Protein AF-A0A6L6Q108-F1 (afdb_monomer_lite)

pLDDT: mean 94.93, std 4.79, range [71.88, 98.5]

Organism: NCBI:txid1462440

Foldseek 3Di:
DDKDKAQFVVQKKKKFALPDPPADDFDDDPLFQWDDDQGMIMGGAAHSVVHIAMEEEEADDDDDPQWDWRDKDKHFHQPQKIFIAGPVRHTDDMDGHDGTIKIWIWIFNDRHHGSYIYIHIDDD

Sequence (124 aa):
MLQATISPPNAILFVFDPANKNVIIPAYVDGELTAANDTCVSVGTQADVDGETDVSLGFFDEAPVGLQQVFLGTIHIPSGRVGIVTSQFQRVLELEVPIGPLAVMIWADDLRMPARIAVQVKPE

Structure (mmCIF, N/CA/C/O backbone):
data_AF-A0A6L6Q108-F1
#
_entry.id   AF-A0A6L6Q108-F1
#
loop_
_atom_site.group_PDB
_atom_site.id
_atom_site.type_symbol
_atom_site.label_atom_id
_atom_site.label_alt_id
_atom_site.label_comp_id
_atom_site.label_asym_id
_atom_site.label_entity_id
_atom_site.label_seq_id
_atom_site.pdbx_PDB_ins_code
_atom_site.Cartn_x
_atom_site.Cartn_y
_atom_site.Cartn_z
_atom_site.occupancy
_atom_site.B_iso_or_equiv
_atom_site.auth_seq_id
_atom_site.auth_comp_id
_atom_site.auth_asym_id
_atom_site.auth_atom_id
_atom_site.pdbx_PDB_model_num
ATOM 1 N N . MET A 1 1 ? -14.202 -1.275 -4.093 1.00 84.38 1 MET A N 1
ATOM 2 C CA . MET A 1 1 ? -12.765 -1.408 -4.405 1.00 84.38 1 MET A CA 1
ATOM 3 C C . MET A 1 1 ? -12.360 -0.212 -5.252 1.00 84.38 1 MET A C 1
ATOM 5 O O . MET A 1 1 ? -13.103 0.130 -6.163 1.00 84.38 1 MET A O 1
ATOM 9 N N . LEU A 1 2 ? -11.264 0.455 -4.902 1.00 96.06 2 LEU A N 1
ATOM 10 C CA . LEU A 1 2 ? -10.680 1.589 -5.623 1.00 96.06 2 LEU A CA 1
ATOM 11 C C . LEU A 1 2 ? -9.504 1.097 -6.469 1.00 96.06 2 LEU A C 1
ATOM 13 O O . LEU A 1 2 ? -8.866 0.116 -6.087 1.00 96.06 2 LEU A O 1
ATOM 17 N N . GLN A 1 3 ? -9.225 1.756 -7.593 1.00 97.19 3 GLN A N 1
ATOM 18 C CA . GLN A 1 3 ? -8.178 1.353 -8.536 1.00 97.19 3 GLN A CA 1
ATOM 19 C C . GLN A 1 3 ? -7.478 2.574 -9.135 1.00 97.19 3 GLN A C 1
ATOM 21 O O . GLN A 1 3 ? -8.107 3.617 -9.316 1.00 97.19 3 GLN A O 1
ATOM 26 N N . ALA A 1 4 ? -6.191 2.430 -9.440 1.00 97.44 4 ALA A N 1
ATOM 27 C CA . ALA A 1 4 ? -5.391 3.406 -10.167 1.00 97.44 4 ALA A CA 1
ATOM 28 C C . ALA A 1 4 ? -4.269 2.698 -10.935 1.00 97.44 4 ALA A C 1
ATOM 30 O O . ALA A 1 4 ? -3.824 1.628 -10.529 1.00 97.44 4 ALA A O 1
ATOM 31 N N . THR A 1 5 ? -3.781 3.334 -11.993 1.00 96.88 5 THR A N 1
ATOM 32 C CA . THR A 1 5 ? -2.609 2.894 -12.758 1.00 96.88 5 THR A CA 1
ATOM 33 C C . THR A 1 5 ? -1.561 3.996 -12.658 1.00 96.88 5 THR A C 1
ATOM 35 O O . THR A 1 5 ? -1.876 5.166 -12.890 1.00 96.88 5 THR A O 1
ATOM 38 N N . ILE A 1 6 ? -0.350 3.657 -12.213 1.00 95.00 6 ILE A N 1
ATOM 39 C CA . ILE A 1 6 ? 0.715 4.631 -11.926 1.00 95.00 6 ILE A CA 1
ATOM 40 C C . ILE A 1 6 ? 2.094 4.074 -12.272 1.00 95.00 6 ILE A C 1
ATOM 42 O O . ILE A 1 6 ? 2.284 2.869 -12.252 1.00 95.00 6 ILE A O 1
ATOM 46 N N . SER A 1 7 ? 3.089 4.936 -12.477 1.00 94.44 7 SER A N 1
ATOM 47 C CA . SER A 1 7 ? 4.510 4.548 -12.479 1.00 94.44 7 SER A CA 1
ATOM 48 C C . SER A 1 7 ? 5.123 4.873 -11.110 1.00 94.44 7 SER A C 1
ATOM 50 O O . SER A 1 7 ? 5.375 6.052 -10.833 1.00 94.44 7 SER A O 1
ATOM 52 N N . PRO A 1 8 ? 5.313 3.892 -10.205 1.00 91.56 8 PRO A N 1
ATOM 53 C CA . PRO A 1 8 ? 5.771 4.170 -8.850 1.00 91.56 8 PRO A CA 1
ATOM 54 C C . PRO A 1 8 ? 7.232 4.645 -8.848 1.00 91.56 8 PRO A C 1
ATOM 56 O O . PRO A 1 8 ? 8.116 3.918 -9.309 1.00 91.56 8 PRO A O 1
ATOM 59 N N . PRO A 1 9 ? 7.537 5.832 -8.293 1.00 91.94 9 PRO A N 1
ATOM 60 C CA . PRO A 1 9 ? 8.916 6.283 -8.186 1.00 91.94 9 PRO A CA 1
ATOM 61 C C . PRO A 1 9 ? 9.718 5.323 -7.306 1.00 91.94 9 PRO A C 1
ATOM 63 O O . PRO A 1 9 ? 9.269 4.944 -6.219 1.00 91.94 9 PRO A O 1
ATOM 66 N N . ASN A 1 10 ? 10.928 4.985 -7.754 1.00 91.88 10 ASN A N 1
ATOM 67 C CA . ASN A 1 10 ? 11.815 4.010 -7.109 1.00 91.88 10 ASN A CA 1
ATOM 68 C C . ASN A 1 10 ? 11.220 2.594 -6.999 1.00 91.88 10 ASN A C 1
ATOM 70 O O . ASN A 1 10 ? 11.647 1.838 -6.130 1.00 91.88 10 ASN A O 1
ATOM 74 N N . ALA A 1 11 ? 10.245 2.252 -7.852 1.00 93.88 11 ALA A N 1
ATOM 75 C CA . ALA A 1 11 ? 9.637 0.923 -7.910 1.00 93.88 11 ALA A CA 1
ATOM 76 C C . ALA A 1 11 ? 9.083 0.443 -6.553 1.00 93.88 11 ALA A C 1
ATOM 78 O O . ALA A 1 11 ? 9.242 -0.716 -6.173 1.00 93.88 11 ALA A O 1
ATOM 79 N N . ILE A 1 12 ? 8.506 1.358 -5.764 1.00 95.56 12 ILE A N 1
ATOM 80 C CA . ILE A 1 12 ? 8.042 1.051 -4.410 1.00 95.56 12 ILE A CA 1
ATOM 81 C C . ILE A 1 12 ? 6.807 1.864 -4.022 1.00 95.56 12 ILE A C 1
ATOM 83 O O . ILE A 1 12 ? 6.688 3.063 -4.305 1.00 95.56 12 ILE A O 1
ATOM 87 N N . LEU A 1 13 ? 5.900 1.196 -3.318 1.00 97.38 13 LEU A N 1
ATOM 88 C CA . LEU A 1 13 ? 4.698 1.754 -2.717 1.00 97.38 13 LEU A CA 1
ATOM 89 C C . LEU A 1 13 ? 4.659 1.459 -1.220 1.00 97.38 13 LEU A C 1
ATOM 91 O O . LEU A 1 13 ? 5.298 0.531 -0.730 1.00 97.38 13 LEU A O 1
ATOM 95 N N . PHE A 1 14 ? 3.878 2.249 -0.497 1.00 98.25 14 PHE A N 1
ATOM 96 C CA . PHE A 1 14 ? 3.681 2.128 0.939 1.00 98.25 14 PHE A CA 1
ATOM 97 C C . PHE A 1 14 ? 2.193 2.068 1.261 1.00 98.25 14 PHE A C 1
ATOM 99 O O . PHE A 1 14 ? 1.402 2.820 0.695 1.00 98.25 14 PHE A O 1
ATOM 106 N N . VAL A 1 15 ? 1.827 1.199 2.197 1.00 98.50 15 VAL A N 1
ATOM 107 C CA . VAL A 1 15 ? 0.479 1.057 2.743 1.00 98.50 15 VAL A CA 1
ATOM 108 C C . VAL A 1 15 ? 0.520 1.471 4.207 1.00 98.50 15 VAL A C 1
ATOM 110 O O . VAL A 1 15 ? 1.106 0.773 5.034 1.00 98.50 15 VAL A O 1
ATOM 113 N N . PHE A 1 16 ? -0.067 2.622 4.526 1.00 98.44 16 PHE A N 1
ATOM 114 C CA . PHE A 1 16 ? -0.111 3.161 5.889 1.00 98.44 16 PHE A CA 1
ATOM 115 C C . PHE A 1 16 ? -1.237 4.189 6.049 1.00 98.44 16 PHE A C 1
ATOM 117 O O . PHE A 1 16 ? -1.947 4.491 5.092 1.00 98.44 16 PHE A O 1
ATOM 124 N N . ASP A 1 17 ? -1.403 4.737 7.254 1.00 98.06 17 ASP A N 1
ATOM 125 C CA . ASP A 1 17 ? -2.292 5.873 7.520 1.00 98.06 17 ASP A CA 1
ATOM 126 C C . ASP A 1 17 ? -1.657 7.209 7.074 1.00 98.06 17 ASP A C 1
ATOM 128 O O . ASP A 1 17 ? -0.765 7.711 7.766 1.00 98.06 17 ASP A O 1
ATOM 132 N N . PRO A 1 18 ? -2.118 7.860 5.984 1.00 96.62 18 PRO A N 1
ATOM 133 C CA . PRO A 1 18 ? -1.467 9.056 5.439 1.00 96.62 18 PRO A CA 1
ATOM 134 C C . PRO A 1 18 ? -1.531 10.298 6.341 1.00 96.62 18 PRO A C 1
ATOM 136 O O . PRO A 1 18 ? -0.904 11.314 6.030 1.00 96.62 18 PRO A O 1
ATOM 139 N N . ALA A 1 19 ? -2.326 10.267 7.416 1.00 95.81 19 ALA A N 1
ATOM 140 C CA . ALA A 1 19 ? -2.402 11.329 8.415 1.00 95.81 19 ALA A CA 1
ATOM 141 C C . ALA A 1 19 ? -1.617 10.999 9.699 1.00 95.81 19 ALA A C 1
ATOM 143 O O . ALA A 1 19 ? -1.462 11.874 10.559 1.00 95.81 19 ALA A O 1
ATOM 144 N N . ASN A 1 20 ? -1.088 9.778 9.833 1.00 95.00 20 ASN A N 1
ATOM 145 C CA . ASN A 1 20 ? -0.236 9.396 10.950 1.00 95.00 20 ASN A CA 1
ATOM 146 C C . ASN A 1 20 ? 1.158 10.034 10.817 1.00 95.00 20 ASN A C 1
ATOM 148 O O . ASN A 1 20 ? 1.982 9.635 9.998 1.00 95.00 20 ASN A O 1
ATOM 152 N N . LYS A 1 21 ? 1.445 11.014 11.680 1.00 92.50 21 LYS A N 1
ATOM 153 C CA . LYS A 1 21 ? 2.742 11.714 11.726 1.00 92.50 21 LYS A CA 1
ATOM 154 C C . LYS A 1 21 ? 3.891 10.865 12.277 1.00 92.50 21 LYS A C 1
ATOM 156 O O . LYS A 1 21 ? 5.041 11.265 12.146 1.00 92.50 21 LYS A O 1
ATOM 161 N N . ASN A 1 22 ? 3.575 9.731 12.898 1.00 94.50 22 ASN A N 1
ATOM 162 C CA . ASN A 1 22 ? 4.536 8.821 13.515 1.00 94.50 22 ASN A CA 1
ATOM 163 C C . ASN A 1 22 ? 4.729 7.544 12.684 1.00 94.50 22 ASN A C 1
ATOM 165 O O . ASN A 1 22 ? 5.134 6.524 13.234 1.00 94.50 22 ASN A O 1
ATOM 169 N N . VAL A 1 23 ? 4.395 7.567 11.388 1.00 95.38 23 VAL A N 1
ATOM 170 C CA . VAL A 1 23 ? 4.654 6.427 10.503 1.00 95.38 23 VAL A CA 1
ATOM 171 C C . VAL A 1 23 ? 6.154 6.130 10.455 1.00 95.38 23 VAL A C 1
ATOM 173 O O . VAL A 1 23 ? 6.979 7.029 10.279 1.00 95.38 23 VAL A O 1
ATOM 176 N N . ILE A 1 24 ? 6.505 4.858 10.605 1.00 96.25 24 ILE A N 1
ATOM 177 C CA . ILE A 1 24 ? 7.873 4.369 10.477 1.00 96.25 24 ILE A CA 1
ATOM 178 C C . ILE A 1 24 ? 7.940 3.589 9.173 1.00 96.25 24 ILE A C 1
ATOM 180 O O . ILE A 1 24 ? 7.217 2.615 8.989 1.00 96.25 24 ILE A O 1
ATOM 184 N N . ILE A 1 25 ? 8.815 3.992 8.256 1.00 95.75 25 ILE A N 1
ATOM 185 C CA . ILE A 1 25 ? 9.059 3.209 7.043 1.00 95.75 25 ILE A CA 1
ATOM 186 C C . ILE A 1 25 ? 9.873 1.962 7.430 1.00 95.75 25 ILE A C 1
ATOM 188 O O . ILE A 1 25 ? 10.901 2.110 8.098 1.00 95.75 25 ILE A O 1
ATOM 192 N N . PRO A 1 26 ? 9.426 0.742 7.077 1.00 95.94 26 PRO A N 1
ATOM 193 C CA . PRO A 1 26 ? 10.153 -0.476 7.414 1.00 95.94 26 PRO A CA 1
ATOM 194 C C . PRO A 1 26 ? 11.526 -0.499 6.735 1.00 95.94 26 PRO A C 1
ATOM 196 O O . PRO A 1 26 ? 11.717 0.059 5.652 1.00 95.94 26 PRO A O 1
ATOM 199 N N . ALA A 1 27 ? 12.496 -1.148 7.381 1.00 92.12 27 ALA A N 1
ATOM 200 C CA . ALA A 1 27 ? 13.802 -1.368 6.775 1.00 92.12 27 ALA A CA 1
ATOM 201 C C . ALA A 1 27 ? 13.655 -2.255 5.531 1.00 92.12 27 ALA A C 1
ATOM 203 O O . ALA A 1 27 ? 12.894 -3.221 5.544 1.00 92.12 27 ALA A O 1
ATOM 204 N N . TYR A 1 28 ? 14.397 -1.931 4.472 1.00 87.75 28 TYR A N 1
ATOM 205 C CA . TYR A 1 28 ? 14.468 -2.776 3.284 1.00 87.75 28 TYR A CA 1
ATOM 206 C C . TYR A 1 28 ? 15.028 -4.155 3.653 1.00 87.75 28 TYR A C 1
ATOM 208 O O . TYR A 1 28 ? 16.026 -4.250 4.374 1.00 87.75 28 TYR A O 1
ATOM 216 N N . VAL A 1 29 ? 14.391 -5.207 3.142 1.00 89.31 29 VAL A N 1
ATOM 217 C CA . VAL A 1 29 ? 14.836 -6.590 3.302 1.00 89.31 29 VAL A CA 1
ATOM 218 C C . VAL A 1 29 ? 15.176 -7.121 1.920 1.00 89.31 29 VAL A C 1
ATOM 220 O O . VAL A 1 29 ? 14.323 -7.167 1.038 1.00 89.31 29 VAL A O 1
ATOM 223 N N . ASP A 1 30 ? 16.444 -7.471 1.721 1.00 86.12 30 ASP A N 1
ATOM 224 C CA . ASP A 1 30 ? 16.922 -7.899 0.413 1.00 86.12 30 ASP A CA 1
ATOM 225 C C . ASP A 1 30 ? 16.261 -9.207 -0.031 1.00 86.12 30 ASP A C 1
ATOM 227 O O . ASP A 1 30 ? 16.205 -10.173 0.729 1.00 86.12 30 ASP A O 1
ATOM 231 N N . GLY A 1 31 ? 15.761 -9.224 -1.268 1.00 86.56 31 GLY A N 1
ATOM 232 C CA . GLY A 1 31 ? 15.068 -10.373 -1.851 1.00 86.56 31 GLY A CA 1
ATOM 233 C C . GLY A 1 31 ? 13.597 -10.535 -1.452 1.00 86.56 31 GLY A C 1
ATOM 234 O O . GLY A 1 31 ? 12.952 -11.440 -1.977 1.00 86.56 31 GLY A O 1
ATOM 235 N N . GLU A 1 32 ? 13.054 -9.671 -0.591 1.00 93.50 32 GLU A N 1
ATOM 236 C CA . GLU A 1 32 ? 11.641 -9.694 -0.199 1.00 93.50 32 GLU A CA 1
ATOM 237 C C . GLU A 1 32 ? 10.843 -8.618 -0.943 1.00 93.50 32 GLU A C 1
ATOM 239 O O . GLU A 1 32 ? 11.245 -7.455 -1.011 1.00 93.50 32 GLU A O 1
ATOM 244 N N . LEU A 1 33 ? 9.671 -8.989 -1.468 1.00 95.81 33 LEU A N 1
ATOM 245 C CA . LEU A 1 33 ? 8.788 -8.037 -2.150 1.00 95.81 33 LEU A CA 1
ATOM 246 C C . LEU A 1 33 ? 8.159 -7.040 -1.171 1.00 95.81 33 LEU A C 1
ATOM 248 O O . LEU A 1 33 ? 7.851 -5.908 -1.541 1.00 95.81 33 LEU A O 1
ATOM 252 N N . THR A 1 34 ? 7.948 -7.461 0.075 1.00 97.44 34 THR A N 1
ATOM 253 C CA . THR A 1 34 ? 7.320 -6.637 1.107 1.00 97.44 34 THR A CA 1
ATOM 254 C C . THR A 1 34 ? 8.155 -6.595 2.371 1.00 97.44 34 THR A C 1
ATOM 256 O O . THR A 1 34 ? 8.669 -7.622 2.807 1.00 97.44 34 THR A O 1
ATOM 259 N N . ALA A 1 35 ? 8.201 -5.436 3.020 1.00 97.38 35 ALA A N 1
ATOM 260 C CA . ALA A 1 35 ? 8.674 -5.303 4.393 1.00 97.38 35 ALA A CA 1
ATOM 261 C C . ALA A 1 35 ? 7.610 -4.577 5.219 1.00 97.38 35 ALA A C 1
ATOM 263 O O . ALA A 1 35 ? 6.872 -3.748 4.692 1.00 97.38 35 ALA A O 1
ATOM 264 N N . ALA A 1 36 ? 7.501 -4.882 6.510 1.00 97.69 36 ALA A N 1
ATOM 265 C CA . ALA A 1 36 ? 6.439 -4.325 7.343 1.00 97.69 36 ALA A CA 1
ATOM 266 C C . ALA A 1 36 ? 6.881 -4.058 8.780 1.00 97.69 36 ALA A C 1
ATOM 268 O O . ALA A 1 36 ? 7.770 -4.716 9.320 1.00 97.69 36 ALA A O 1
ATOM 269 N N . ASN A 1 37 ? 6.198 -3.104 9.401 1.00 97.19 37 ASN A N 1
ATOM 270 C CA . ASN A 1 37 ? 6.119 -2.923 10.844 1.00 97.19 37 ASN A CA 1
ATOM 271 C C . ASN A 1 37 ? 4.655 -2.645 11.235 1.00 97.19 37 ASN A C 1
ATOM 273 O O . ASN A 1 37 ? 3.745 -2.822 10.431 1.00 97.19 37 ASN A O 1
ATOM 277 N N . ASP A 1 38 ? 4.422 -2.208 12.468 1.00 96.62 38 ASP A N 1
ATOM 278 C CA . ASP A 1 38 ? 3.096 -1.923 13.019 1.00 96.62 38 ASP A CA 1
ATOM 279 C C . ASP A 1 38 ? 2.428 -0.654 12.461 1.00 96.62 38 ASP A C 1
ATOM 281 O O . ASP A 1 38 ? 1.263 -0.405 12.753 1.00 96.62 38 ASP A O 1
ATOM 285 N N . THR A 1 39 ? 3.118 0.158 11.660 1.00 97.31 39 THR A N 1
ATOM 286 C CA . THR A 1 39 ? 2.577 1.414 11.106 1.00 97.31 39 THR A CA 1
ATOM 287 C C . THR A 1 39 ? 2.557 1.463 9.584 1.00 97.31 39 THR A C 1
ATOM 289 O O . THR A 1 39 ? 1.853 2.303 9.027 1.00 97.31 39 THR A O 1
ATOM 292 N N . CYS A 1 40 ? 3.325 0.608 8.908 1.00 98.12 40 CYS A N 1
ATOM 293 C CA . CYS A 1 40 ? 3.530 0.684 7.470 1.00 98.12 40 CYS A CA 1
ATOM 294 C C . CYS A 1 40 ? 3.939 -0.664 6.880 1.00 98.12 40 CYS A C 1
ATOM 296 O O . CYS A 1 40 ? 4.727 -1.407 7.471 1.00 98.12 40 CYS A O 1
ATOM 298 N N . VAL A 1 41 ? 3.460 -0.921 5.666 1.00 98.38 41 VAL A N 1
ATOM 299 C CA . VAL A 1 41 ? 3.960 -1.982 4.792 1.00 98.38 41 VAL A CA 1
ATOM 300 C C . VAL A 1 41 ? 4.542 -1.344 3.536 1.00 98.38 41 VAL A C 1
ATOM 302 O O . VAL A 1 41 ? 3.857 -0.566 2.877 1.00 98.38 41 VAL A O 1
ATOM 305 N N . SER A 1 42 ? 5.787 -1.654 3.190 1.00 97.81 42 SER A N 1
ATOM 306 C CA . SER A 1 42 ? 6.365 -1.325 1.889 1.00 97.81 42 SER A CA 1
ATOM 307 C C . SER A 1 42 ? 6.179 -2.485 0.916 1.00 97.81 42 SER A C 1
ATOM 309 O O . SER A 1 42 ? 6.204 -3.649 1.316 1.00 97.81 42 SER A O 1
ATOM 311 N N . VAL A 1 43 ? 5.985 -2.163 -0.360 1.00 97.44 43 VAL A N 1
ATOM 312 C CA . VAL A 1 43 ? 5.721 -3.124 -1.435 1.00 97.44 43 VAL A CA 1
ATOM 313 C C . VAL A 1 43 ? 6.534 -2.724 -2.654 1.00 97.44 43 VAL A C 1
ATOM 315 O O . VAL A 1 43 ? 6.356 -1.623 -3.175 1.00 97.44 43 VAL A O 1
ATOM 318 N N . GLY A 1 44 ? 7.426 -3.603 -3.098 1.00 96.12 44 GLY A N 1
ATOM 319 C CA . GLY A 1 44 ? 8.122 -3.452 -4.368 1.00 96.12 44 GLY A CA 1
ATOM 320 C C . GLY A 1 44 ? 7.153 -3.558 -5.543 1.00 96.12 44 GLY A C 1
ATOM 321 O O . GLY A 1 44 ? 6.155 -4.277 -5.490 1.00 96.12 44 GLY A O 1
ATOM 322 N N . THR A 1 45 ? 7.443 -2.825 -6.607 1.00 94.25 45 THR A N 1
ATOM 323 C CA . THR A 1 45 ? 6.697 -2.841 -7.867 1.00 94.25 45 THR A CA 1
ATOM 324 C C . THR A 1 45 ? 7.650 -3.102 -9.023 1.00 94.25 45 THR A C 1
ATOM 326 O O . THR A 1 45 ? 8.868 -3.106 -8.843 1.00 94.25 45 THR A O 1
ATOM 329 N N . GLN A 1 46 ? 7.129 -3.287 -10.235 1.00 90.88 46 GLN A N 1
ATOM 330 C CA . GLN A 1 46 ? 7.978 -3.128 -11.416 1.00 90.88 46 GLN A CA 1
ATOM 331 C C . GLN A 1 46 ? 8.571 -1.707 -11.474 1.00 90.88 46 GLN A C 1
ATOM 333 O O . GLN A 1 46 ? 8.000 -0.758 -10.916 1.00 90.88 46 GLN A O 1
ATOM 338 N N . ALA A 1 47 ? 9.718 -1.561 -12.139 1.00 82.44 47 ALA A N 1
ATOM 339 C CA . ALA A 1 47 ? 10.353 -0.263 -12.315 1.00 82.44 47 ALA A CA 1
ATOM 340 C C . ALA A 1 47 ? 9.511 0.660 -13.206 1.00 82.44 47 ALA A C 1
ATOM 342 O O . ALA A 1 47 ? 8.836 0.218 -14.134 1.00 82.44 47 ALA A O 1
ATOM 343 N N . ASP A 1 48 ? 9.592 1.963 -12.945 1.00 71.88 48 ASP A N 1
ATOM 344 C CA . ASP A 1 48 ? 8.898 3.003 -13.709 1.00 71.88 48 ASP A CA 1
ATOM 345 C C . ASP A 1 48 ? 9.287 3.014 -15.196 1.00 71.88 48 ASP A C 1
ATOM 347 O O . ASP A 1 48 ? 8.456 3.314 -16.051 1.00 71.88 48 ASP A O 1
ATOM 351 N N . VAL A 1 49 ? 10.532 2.643 -15.507 1.00 77.56 49 VAL A N 1
ATOM 352 C CA . VAL A 1 49 ? 11.031 2.493 -16.883 1.00 77.56 49 VAL A CA 1
ATOM 353 C C . VAL A 1 49 ? 10.463 1.276 -17.618 1.00 77.56 49 VAL A C 1
ATOM 355 O O . VAL A 1 49 ? 10.458 1.273 -18.849 1.00 77.56 49 VAL A O 1
ATOM 358 N N . ASP A 1 50 ? 9.980 0.269 -16.885 1.00 76.62 50 ASP A N 1
ATOM 359 C CA . ASP A 1 50 ? 9.462 -0.985 -17.443 1.00 76.62 50 ASP A CA 1
ATOM 360 C C . ASP A 1 50 ? 7.939 -0.939 -17.668 1.00 76.62 50 ASP A C 1
ATOM 362 O O . ASP A 1 50 ? 7.399 -1.761 -18.410 1.00 76.62 50 ASP A O 1
ATOM 366 N N . GLY A 1 51 ? 7.244 0.052 -17.095 1.00 84.12 51 GLY A N 1
ATOM 367 C CA . GLY A 1 51 ? 5.834 0.331 -17.368 1.00 84.12 51 GLY A CA 1
ATOM 368 C C . GLY A 1 51 ? 5.051 0.848 -16.160 1.00 84.12 51 GLY A C 1
ATOM 369 O O . GLY A 1 51 ? 5.598 1.160 -15.102 1.00 84.12 51 GLY A O 1
ATOM 370 N N . GLU A 1 52 ? 3.727 0.889 -16.293 1.00 91.75 52 GLU A N 1
ATOM 371 C CA . GLU A 1 52 ? 2.810 1.276 -15.214 1.00 91.75 52 GLU A CA 1
ATOM 372 C C . GLU A 1 52 ? 2.356 0.069 -14.376 1.00 91.75 52 GLU A C 1
ATOM 374 O O . GLU A 1 52 ? 2.139 -1.022 -14.898 1.00 91.75 52 GLU A O 1
ATOM 379 N N . THR A 1 53 ? 2.202 0.273 -13.070 1.00 95.44 53 THR A N 1
ATOM 380 C CA . THR A 1 53 ? 1.640 -0.684 -12.115 1.00 95.44 53 THR A CA 1
ATOM 381 C C . THR A 1 53 ? 0.164 -0.384 -11.871 1.00 95.44 53 THR A C 1
ATOM 383 O O . THR A 1 53 ? -0.197 0.728 -11.470 1.00 95.44 53 THR A O 1
ATOM 386 N N . ASP A 1 54 ? -0.679 -1.397 -12.036 1.00 97.06 54 ASP A N 1
ATOM 387 C CA . ASP A 1 54 ? -2.081 -1.371 -11.640 1.00 97.06 54 ASP A CA 1
ATOM 388 C C . ASP A 1 54 ? -2.199 -1.662 -10.145 1.00 97.06 54 ASP A C 1
ATOM 390 O O . ASP A 1 54 ? -1.806 -2.726 -9.661 1.00 97.06 54 ASP A O 1
ATOM 394 N N . VAL A 1 55 ? -2.775 -0.726 -9.399 1.00 97.62 55 VAL A N 1
ATOM 395 C CA . VAL A 1 55 ? -2.962 -0.842 -7.954 1.00 97.62 55 VAL A CA 1
ATOM 396 C C . VAL A 1 55 ? -4.434 -0.793 -7.591 1.00 97.62 55 VAL A C 1
ATOM 398 O O . VAL A 1 55 ? -5.212 -0.015 -8.145 1.00 97.62 55 VAL A O 1
ATOM 401 N N . SER A 1 56 ? -4.829 -1.606 -6.615 1.00 97.94 56 SER A N 1
ATOM 402 C CA . SER A 1 56 ? -6.181 -1.585 -6.064 1.00 97.94 56 SER A CA 1
ATOM 403 C C . SER A 1 56 ? -6.183 -1.592 -4.541 1.00 97.94 56 SER A C 1
ATOM 405 O O . SER A 1 56 ? -5.312 -2.187 -3.913 1.00 97.94 56 SER A O 1
ATOM 407 N N . LEU A 1 57 ? -7.167 -0.910 -3.953 1.00 98.25 57 LEU A N 1
ATOM 408 C CA . LEU A 1 57 ? -7.378 -0.820 -2.509 1.00 98.25 57 LEU A CA 1
ATOM 409 C C . LEU A 1 57 ? -8.850 -1.085 -2.188 1.00 98.25 57 LEU A C 1
ATOM 411 O O . LEU A 1 57 ? -9.750 -0.454 -2.750 1.00 98.25 57 LEU A O 1
ATOM 415 N N . GLY A 1 58 ? -9.132 -2.003 -1.273 1.00 97.56 58 GLY A N 1
ATOM 416 C CA . GLY A 1 58 ? -10.503 -2.304 -0.877 1.00 97.56 58 GLY A CA 1
ATOM 417 C C . GLY A 1 58 ? -10.596 -3.078 0.425 1.00 97.56 58 GLY A C 1
ATOM 418 O O . GLY A 1 58 ? -9.589 -3.489 0.988 1.00 97.56 58 GLY A O 1
ATOM 419 N N . PHE A 1 59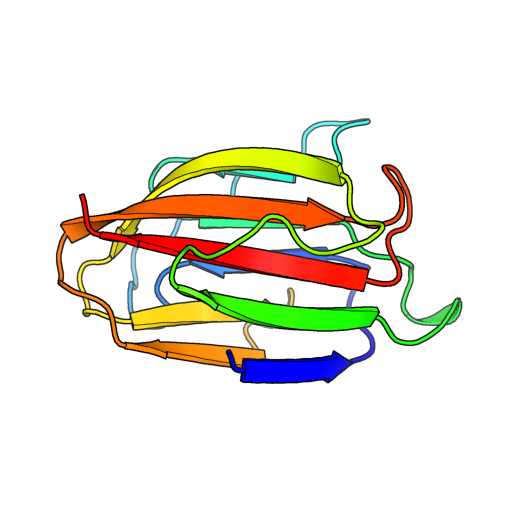 ? -11.823 -3.286 0.895 1.00 96.88 59 PHE A N 1
ATOM 420 C CA . PHE A 1 59 ? -12.068 -4.211 1.994 1.00 96.88 59 PHE A CA 1
ATOM 421 C C . PHE A 1 59 ? -11.813 -5.659 1.564 1.00 96.88 59 PHE A C 1
ATOM 423 O O . PHE A 1 59 ? -11.827 -5.969 0.371 1.00 96.88 59 PHE A O 1
ATOM 430 N N . PHE A 1 60 ? -11.576 -6.525 2.547 1.00 91.25 60 PHE A N 1
ATOM 431 C CA . PHE A 1 60 ? -11.439 -7.960 2.351 1.00 91.25 60 PHE A CA 1
ATOM 432 C C . PHE A 1 60 ? -12.659 -8.521 1.621 1.00 91.25 60 PHE A C 1
ATOM 434 O O . PHE A 1 60 ? -13.801 -8.288 2.021 1.00 91.25 60 PHE A O 1
ATOM 441 N N . ASP A 1 61 ? -12.371 -9.271 0.568 1.00 86.88 61 ASP A N 1
ATOM 442 C CA . ASP A 1 61 ? -13.329 -9.929 -0.307 1.00 86.88 61 ASP A CA 1
ATOM 443 C C . ASP A 1 61 ? -12.695 -11.247 -0.790 1.00 86.88 61 ASP A C 1
ATOM 445 O O . ASP A 1 61 ? -11.717 -11.725 -0.208 1.00 86.88 61 ASP A O 1
ATOM 449 N N . GLU A 1 62 ? -13.218 -11.839 -1.857 1.00 89.62 62 GLU A N 1
ATOM 450 C CA . GLU A 1 62 ? -12.590 -12.969 -2.534 1.00 89.62 62 GLU A CA 1
ATOM 451 C C . GLU A 1 62 ? -11.137 -12.673 -2.957 1.00 89.62 62 GLU A C 1
ATOM 453 O O . GLU A 1 62 ? -10.741 -11.531 -3.227 1.00 89.62 62 GLU A O 1
ATOM 458 N N . ALA A 1 63 ? -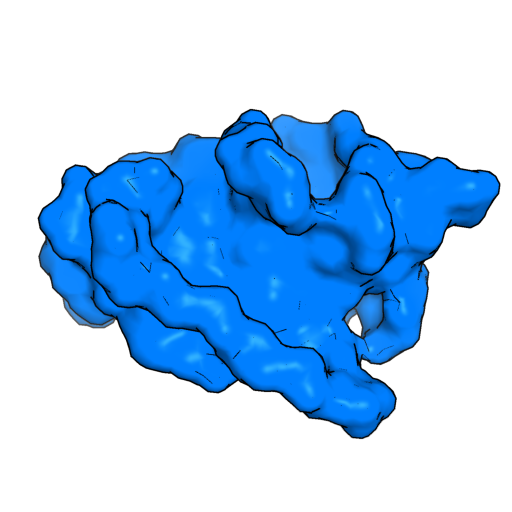10.323 -13.733 -3.012 1.00 90.38 63 ALA A N 1
ATOM 459 C CA . ALA A 1 63 ? -8.939 -13.643 -3.460 1.00 90.38 63 ALA A CA 1
ATOM 460 C C . ALA A 1 63 ? -8.887 -13.111 -4.908 1.00 90.38 63 ALA A C 1
ATOM 462 O O . ALA A 1 63 ? -9.554 -13.677 -5.783 1.00 90.38 63 ALA A O 1
ATOM 463 N N . PRO A 1 64 ? -8.099 -12.059 -5.199 1.00 93.25 64 PRO A N 1
ATOM 464 C CA . PRO A 1 64 ? -8.019 -11.510 -6.545 1.00 93.25 64 PRO A CA 1
ATOM 465 C C . PRO A 1 64 ? -7.515 -12.544 -7.559 1.00 93.25 64 PRO A C 1
ATOM 467 O O . PRO A 1 64 ? -6.474 -13.178 -7.374 1.00 93.25 64 PRO A O 1
ATOM 470 N N . VAL A 1 65 ? -8.237 -12.694 -8.671 1.00 93.94 65 VAL A N 1
ATOM 471 C CA . VAL A 1 65 ? -7.901 -13.679 -9.707 1.00 93.94 65 VAL A CA 1
ATOM 472 C C . VAL A 1 65 ? -6.529 -13.387 -10.320 1.00 93.94 65 VAL A C 1
ATOM 474 O O . VAL A 1 65 ? -6.252 -12.280 -10.798 1.00 93.94 65 VAL A O 1
ATOM 477 N N . GLY A 1 66 ? -5.690 -14.424 -10.353 1.00 95.06 66 GLY A N 1
ATOM 478 C CA . GLY A 1 66 ? -4.361 -14.376 -10.959 1.00 95.06 66 GLY A CA 1
ATOM 479 C C . GLY A 1 66 ? -3.315 -13.631 -10.131 1.00 95.06 66 GLY A C 1
ATOM 480 O O . GLY A 1 66 ? -2.252 -13.354 -10.671 1.00 95.06 66 GLY A O 1
ATOM 481 N N . LEU A 1 67 ? -3.603 -13.305 -8.865 1.00 97.38 67 LEU A N 1
ATOM 482 C CA . LEU A 1 67 ? -2.622 -12.764 -7.924 1.00 97.38 67 LEU A CA 1
ATOM 483 C C . LEU A 1 67 ? -2.293 -13.794 -6.836 1.00 97.38 67 LEU A C 1
ATOM 485 O O . LEU A 1 67 ? -3.112 -14.642 -6.480 1.00 97.38 67 LEU A O 1
ATOM 489 N N . GLN A 1 68 ? -1.088 -13.702 -6.290 1.00 97.25 68 GLN A N 1
ATOM 490 C CA . GLN A 1 68 ? -0.605 -14.492 -5.162 1.00 97.25 68 GLN A CA 1
ATOM 491 C C . GLN A 1 68 ? -0.520 -13.605 -3.925 1.00 97.25 68 GLN A C 1
ATOM 493 O O . GLN A 1 68 ? -0.125 -12.445 -4.024 1.00 97.25 68 GLN A O 1
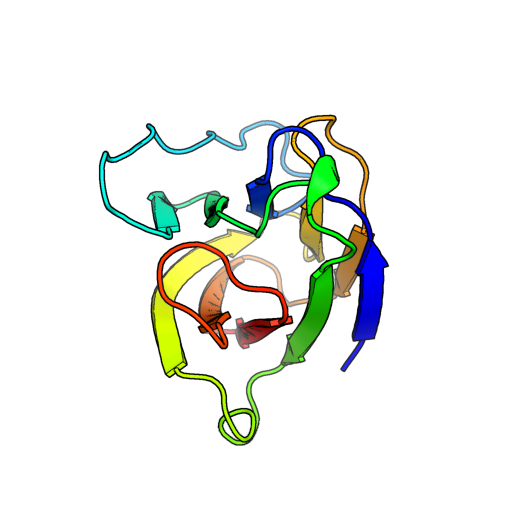ATOM 498 N N . GLN A 1 69 ? -0.889 -14.134 -2.759 1.00 97.62 69 GLN A N 1
ATOM 499 C CA . GLN A 1 69 ? -0.741 -13.393 -1.510 1.00 97.62 69 GLN A CA 1
ATOM 500 C C . GLN A 1 69 ? 0.744 -13.315 -1.156 1.00 97.62 69 GLN A C 1
ATOM 502 O O . GLN A 1 69 ? 1.386 -14.347 -0.965 1.00 97.62 69 GLN A O 1
ATOM 507 N N . VAL A 1 70 ? 1.267 -12.099 -1.036 1.00 97.56 70 VAL A N 1
ATOM 508 C CA . VAL A 1 70 ? 2.675 -11.837 -0.701 1.00 97.56 70 VAL A CA 1
ATOM 509 C C . VAL A 1 70 ? 2.847 -11.323 0.723 1.00 97.56 70 VAL A C 1
ATOM 511 O O . VAL A 1 70 ? 3.927 -11.430 1.288 1.00 97.56 70 VAL A O 1
ATOM 514 N N . PHE A 1 71 ? 1.772 -10.822 1.336 1.00 97.69 71 PHE A N 1
ATOM 515 C CA . PHE A 1 71 ? 1.792 -10.344 2.712 1.00 97.69 71 PHE A CA 1
ATOM 516 C C . PHE A 1 71 ? 0.436 -10.524 3.397 1.00 97.69 71 PHE A C 1
ATOM 518 O O . PHE A 1 71 ? -0.615 -10.334 2.780 1.00 97.69 71 PHE A O 1
ATOM 525 N N . LEU A 1 72 ? 0.483 -10.840 4.691 1.00 97.38 72 LEU A N 1
ATOM 526 C CA . LEU A 1 72 ? -0.630 -10.755 5.633 1.00 97.38 72 LEU A CA 1
ATOM 527 C C . LEU A 1 72 ? -0.076 -10.278 6.980 1.00 97.38 72 LEU A C 1
ATOM 529 O O . LEU A 1 72 ? 0.810 -10.917 7.545 1.00 97.38 72 LEU A O 1
ATOM 533 N N . GLY A 1 73 ? -0.619 -9.185 7.503 1.00 97.12 73 GLY A N 1
ATOM 534 C CA . GLY A 1 73 ? -0.225 -8.632 8.796 1.00 97.12 73 GLY A CA 1
ATOM 535 C C . GLY A 1 73 ? -1.183 -7.547 9.267 1.00 97.12 73 GLY A C 1
ATOM 536 O O . GLY A 1 73 ? -2.223 -7.331 8.653 1.00 97.12 73 GLY A O 1
ATOM 537 N N . THR A 1 74 ? -0.823 -6.853 10.343 1.00 97.94 74 THR A N 1
ATOM 538 C CA . THR A 1 74 ? -1.665 -5.819 10.961 1.00 97.94 74 THR A CA 1
ATOM 539 C C . THR A 1 74 ? -0.881 -4.517 11.082 1.00 97.94 74 THR A C 1
ATOM 541 O O . THR A 1 74 ? 0.277 -4.533 11.497 1.00 97.94 74 THR A O 1
ATOM 544 N N . ILE A 1 75 ? -1.519 -3.394 10.746 1.00 97.75 75 ILE A N 1
ATOM 545 C CA . ILE A 1 75 ? -0.987 -2.041 10.966 1.00 97.75 75 ILE A CA 1
ATOM 546 C C . ILE A 1 75 ? -1.953 -1.204 11.807 1.00 97.75 75 ILE A C 1
ATOM 548 O O . ILE A 1 75 ? -3.152 -1.475 11.859 1.00 97.75 75 ILE A O 1
ATOM 552 N N . HIS A 1 76 ? -1.445 -0.166 12.460 1.00 97.50 76 HIS A N 1
ATOM 553 C CA . HIS A 1 76 ? -2.221 0.743 13.289 1.00 97.50 76 HIS A CA 1
ATOM 554 C C . HIS A 1 76 ? -2.674 1.983 12.507 1.00 97.50 76 HIS A C 1
ATOM 556 O O . HIS A 1 76 ? -1.855 2.706 11.935 1.00 97.50 76 HIS A O 1
ATOM 562 N N . ILE A 1 77 ? -3.981 2.257 12.538 1.00 97.69 77 ILE A N 1
ATOM 563 C CA . ILE A 1 77 ? -4.633 3.362 11.828 1.00 97.69 77 ILE A CA 1
ATOM 564 C C . ILE A 1 77 ? -5.269 4.337 12.835 1.00 97.69 77 ILE A C 1
ATOM 566 O O . ILE A 1 77 ? -6.439 4.183 13.199 1.00 97.69 77 ILE A O 1
ATOM 570 N N . PRO A 1 78 ? -4.529 5.345 13.328 1.00 97.25 78 PRO A N 1
ATOM 571 C CA . PRO A 1 78 ? -5.051 6.295 14.311 1.00 97.25 78 PRO A CA 1
ATOM 572 C C . PRO A 1 78 ? -6.052 7.315 13.741 1.00 97.25 78 PRO A C 1
ATOM 574 O O . PRO A 1 78 ? -6.842 7.873 14.500 1.00 97.25 78 PRO A O 1
ATOM 577 N N . SER A 1 79 ? -6.026 7.598 12.434 1.00 97.25 79 SER A N 1
ATOM 578 C CA . SER A 1 79 ? -6.861 8.636 11.808 1.00 97.25 79 SER A CA 1
ATOM 579 C C . SER A 1 79 ? -8.153 8.117 11.176 1.00 97.25 79 SER A C 1
ATOM 581 O O . SER A 1 79 ? -9.014 8.919 10.812 1.00 97.25 79 SER A O 1
ATOM 583 N N . GLY A 1 80 ? -8.288 6.795 11.039 1.00 97.50 80 GLY A N 1
ATOM 584 C CA . GLY A 1 80 ? -9.406 6.153 10.342 1.00 97.50 80 GLY A CA 1
ATOM 585 C C . GLY A 1 80 ? -9.279 6.164 8.814 1.00 97.50 80 GLY A C 1
ATOM 586 O O . GLY A 1 80 ? -10.277 6.067 8.102 1.00 97.50 80 GLY A O 1
ATOM 587 N N . ARG A 1 81 ? -8.061 6.312 8.283 1.00 97.38 81 ARG A N 1
ATOM 588 C CA . ARG A 1 81 ? -7.777 6.202 6.847 1.00 97.38 81 ARG A CA 1
ATOM 589 C C . ARG A 1 81 ? -6.553 5.342 6.601 1.00 97.38 81 ARG A C 1
ATOM 591 O O . ARG A 1 81 ? -5.530 5.534 7.245 1.00 97.38 81 ARG A O 1
ATOM 598 N N . VAL A 1 82 ? -6.650 4.447 5.628 1.00 98.19 82 VAL A N 1
ATOM 599 C CA . VAL A 1 82 ? -5.513 3.716 5.062 1.00 98.19 82 VAL A CA 1
ATOM 600 C C . VAL A 1 82 ? -5.310 4.173 3.625 1.00 98.19 82 VAL A C 1
ATOM 602 O O . VAL A 1 82 ? -6.281 4.405 2.903 1.00 98.19 82 VAL A O 1
ATOM 605 N N . GLY A 1 83 ? -4.062 4.326 3.199 1.00 98.12 83 GLY A N 1
ATOM 606 C CA . GLY A 1 83 ? -3.743 4.751 1.846 1.00 98.12 83 GLY A CA 1
ATOM 607 C C . GLY A 1 83 ? -2.583 3.984 1.237 1.00 98.12 83 GLY A C 1
ATOM 608 O O . GLY A 1 83 ? -1.699 3.507 1.945 1.00 98.12 83 GLY A O 1
ATOM 609 N N . ILE A 1 84 ? -2.604 3.907 -0.092 1.00 98.44 84 ILE A N 1
ATOM 610 C CA . ILE A 1 84 ? -1.455 3.529 -0.914 1.00 98.44 84 ILE A CA 1
ATOM 611 C C . ILE A 1 84 ? -0.743 4.820 -1.306 1.00 98.44 84 ILE A C 1
ATOM 613 O O . ILE A 1 84 ? -1.357 5.735 -1.862 1.00 98.44 84 ILE A O 1
ATOM 617 N N . VAL A 1 85 ? 0.545 4.901 -1.001 1.00 97.94 85 VAL A N 1
ATOM 618 C CA . VAL A 1 85 ? 1.351 6.117 -1.106 1.00 97.94 85 VAL A CA 1
ATOM 619 C C . VAL A 1 85 ? 2.676 5.798 -1.799 1.00 97.94 85 VAL A C 1
ATOM 621 O O . VAL A 1 85 ? 3.248 4.731 -1.598 1.00 97.94 85 VAL A O 1
ATOM 624 N N . THR A 1 86 ? 3.180 6.710 -2.626 1.00 96.56 86 THR A N 1
ATOM 625 C CA . THR A 1 86 ? 4.478 6.550 -3.300 1.00 96.56 86 THR A CA 1
ATOM 626 C C . THR A 1 86 ? 5.660 6.873 -2.380 1.00 96.56 86 THR A C 1
ATOM 628 O O . THR A 1 86 ? 5.496 7.490 -1.326 1.00 96.56 86 THR A O 1
ATOM 631 N N . SER A 1 87 ? 6.886 6.557 -2.814 1.00 94.81 87 SER A N 1
ATOM 632 C CA . SER A 1 87 ? 8.125 6.980 -2.128 1.00 94.81 87 SER A CA 1
ATOM 633 C C . SER A 1 87 ? 8.322 8.490 -2.002 1.00 94.81 87 SER A C 1
ATOM 635 O O . SER A 1 87 ? 9.123 8.940 -1.188 1.00 94.81 87 SER A O 1
ATOM 637 N N . GLN A 1 88 ? 7.559 9.282 -2.752 1.00 94.75 88 GLN A N 1
ATOM 638 C CA . GLN A 1 88 ? 7.547 10.741 -2.656 1.00 94.75 88 GLN A CA 1
ATOM 639 C C . GLN A 1 88 ? 6.394 11.259 -1.781 1.00 94.75 88 GLN A C 1
ATOM 641 O O . GLN A 1 88 ? 6.075 12.444 -1.819 1.00 94.75 88 GLN A O 1
ATOM 646 N N . PHE A 1 89 ? 5.746 10.382 -1.006 1.00 92.19 89 PHE A N 1
ATOM 647 C CA . PHE A 1 89 ? 4.578 10.684 -0.171 1.00 92.19 89 PHE A CA 1
ATOM 648 C C . PHE A 1 89 ? 3.344 11.181 -0.946 1.00 92.19 89 PHE A C 1
ATOM 650 O O . PHE A 1 89 ? 2.426 11.765 -0.364 1.00 92.19 89 PHE A O 1
ATOM 657 N N . GLN A 1 90 ? 3.277 10.913 -2.254 1.00 96.12 90 GLN A N 1
ATOM 658 C CA . GLN A 1 90 ? 2.081 11.186 -3.046 1.00 96.12 90 GLN A CA 1
ATOM 659 C C . GLN A 1 90 ? 1.038 10.101 -2.791 1.00 96.12 90 GLN A C 1
ATOM 661 O O . GLN A 1 90 ? 1.325 8.909 -2.899 1.00 96.12 90 GLN A O 1
ATOM 666 N N . ARG A 1 91 ? -0.189 10.516 -2.484 1.00 96.62 91 ARG A N 1
ATOM 667 C CA . ARG A 1 91 ? -1.305 9.600 -2.244 1.00 96.62 91 ARG A CA 1
ATOM 668 C C . ARG A 1 91 ? -1.867 9.104 -3.571 1.00 96.62 91 ARG A C 1
ATOM 670 O O . ARG A 1 91 ? -2.166 9.910 -4.449 1.00 96.62 91 ARG A O 1
ATOM 677 N N . VAL A 1 92 ? -1.981 7.788 -3.701 1.00 97.62 92 VAL A N 1
ATOM 678 C CA . VAL A 1 92 ? -2.472 7.111 -4.906 1.00 97.62 92 VAL A CA 1
ATOM 679 C C . VAL A 1 92 ? -3.935 6.733 -4.718 1.00 97.62 92 VAL A C 1
ATOM 681 O O . VAL A 1 92 ? -4.784 7.146 -5.499 1.00 97.62 92 VAL A O 1
ATOM 684 N N . LEU A 1 93 ? -4.231 5.995 -3.645 1.00 98.25 93 LEU A N 1
ATOM 685 C CA . LEU A 1 93 ? -5.576 5.585 -3.241 1.00 98.25 93 LEU A CA 1
ATOM 686 C C . LEU A 1 93 ? -5.726 5.771 -1.729 1.00 98.25 93 LEU A C 1
ATOM 688 O O . LEU A 1 93 ? -4.764 5.577 -0.990 1.00 98.25 93 LEU A O 1
ATOM 692 N N . GLU A 1 94 ? -6.931 6.098 -1.267 1.00 97.94 94 GLU A N 1
ATOM 693 C CA . GLU A 1 94 ? -7.268 6.215 0.156 1.00 97.94 94 GLU A CA 1
ATOM 694 C C . GLU A 1 94 ? -8.629 5.575 0.432 1.00 97.94 94 GLU A C 1
ATOM 696 O O . GLU A 1 94 ? -9.561 5.724 -0.356 1.00 97.94 94 GLU A O 1
ATOM 701 N N . LEU A 1 95 ? -8.749 4.888 1.566 1.00 97.88 95 LEU A N 1
ATOM 702 C CA . LEU A 1 95 ? -9.973 4.241 2.018 1.00 97.88 95 LEU A CA 1
ATOM 703 C C . LEU A 1 95 ? -10.233 4.592 3.486 1.00 97.88 95 LEU A C 1
ATOM 705 O O . LEU A 1 95 ? -9.335 4.504 4.325 1.00 97.88 95 LEU A O 1
ATOM 709 N N . GLU A 1 96 ? -11.472 4.970 3.796 1.00 97.88 96 GLU A N 1
ATOM 710 C CA . GLU A 1 96 ? -11.919 5.151 5.177 1.00 97.88 96 GLU A CA 1
ATOM 711 C C . GLU A 1 96 ? -12.103 3.795 5.861 1.00 97.88 96 GLU A C 1
ATOM 713 O O . GLU A 1 96 ? -12.710 2.876 5.309 1.00 97.88 96 GLU A O 1
ATOM 718 N N . VAL A 1 97 ? -11.577 3.678 7.076 1.00 97.19 97 VAL A N 1
ATOM 719 C CA . VAL A 1 97 ? -11.608 2.468 7.900 1.00 97.19 97 VAL A CA 1
ATOM 720 C C . VAL A 1 97 ? -11.819 2.852 9.370 1.00 97.19 97 VAL A C 1
ATOM 722 O O . VAL A 1 97 ? -11.544 3.990 9.754 1.00 97.19 97 VAL A O 1
ATOM 725 N N . PRO A 1 98 ? -12.298 1.939 10.229 1.00 97.19 98 PRO A N 1
ATOM 726 C CA . PRO A 1 98 ? -12.332 2.181 11.666 1.00 97.19 98 PRO A CA 1
ATOM 727 C C . PRO A 1 98 ? -10.945 2.520 12.227 1.00 97.19 98 PRO A C 1
ATOM 729 O O . PRO A 1 98 ? -9.925 2.027 11.747 1.00 97.19 98 PRO A O 1
ATOM 732 N N . ILE A 1 99 ? -10.919 3.359 13.262 1.00 97.56 99 ILE A N 1
ATOM 733 C CA . ILE A 1 99 ? -9.693 3.680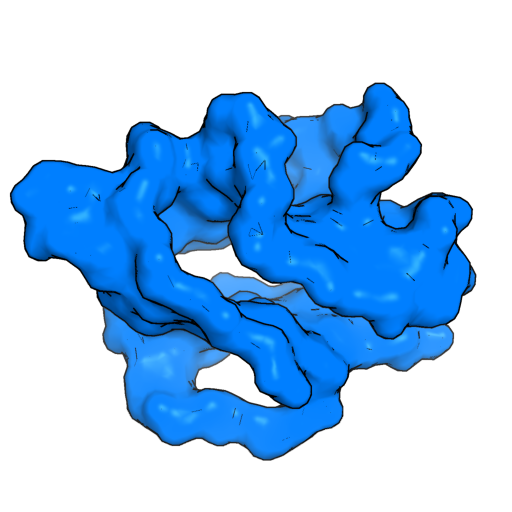 14.000 1.00 97.56 99 ILE A CA 1
ATOM 734 C C . ILE A 1 99 ? -9.249 2.445 14.788 1.00 97.56 99 ILE A C 1
ATOM 736 O O . ILE A 1 99 ? -10.061 1.852 15.499 1.00 97.56 99 ILE A O 1
ATOM 740 N N . GLY A 1 100 ? -7.960 2.110 14.723 1.00 96.56 100 GLY A N 1
ATOM 741 C CA . GLY A 1 100 ? -7.376 1.001 15.476 1.00 96.56 100 GLY A CA 1
ATOM 742 C C . GLY A 1 100 ? -6.507 0.071 14.627 1.00 96.56 100 GLY A C 1
ATOM 743 O O . GLY A 1 100 ? -5.981 0.492 13.595 1.00 96.56 100 GLY A O 1
ATOM 744 N N . PRO A 1 101 ? -6.290 -1.172 15.089 1.00 97.69 101 PRO A N 1
ATOM 745 C CA . PRO A 1 101 ? -5.635 -2.215 14.307 1.00 97.69 101 PRO A CA 1
ATOM 746 C C . PRO A 1 101 ? -6.422 -2.538 13.030 1.00 97.69 101 PRO A C 1
ATOM 748 O O . PRO A 1 101 ? -7.647 -2.662 13.050 1.00 97.69 101 PRO A O 1
ATOM 751 N N . LEU A 1 102 ? -5.707 -2.679 11.919 1.00 97.94 102 LEU A N 1
ATOM 752 C CA . LEU A 1 102 ? -6.252 -3.027 10.616 1.00 97.94 102 LEU A CA 1
ATOM 753 C C . LEU A 1 102 ? -5.447 -4.186 10.035 1.00 97.94 102 LEU A C 1
ATOM 755 O O . LEU A 1 102 ? -4.247 -4.040 9.791 1.00 97.94 102 LEU A O 1
ATOM 759 N N . ALA A 1 103 ? -6.109 -5.310 9.770 1.00 97.88 103 ALA A N 1
ATOM 760 C CA . ALA A 1 10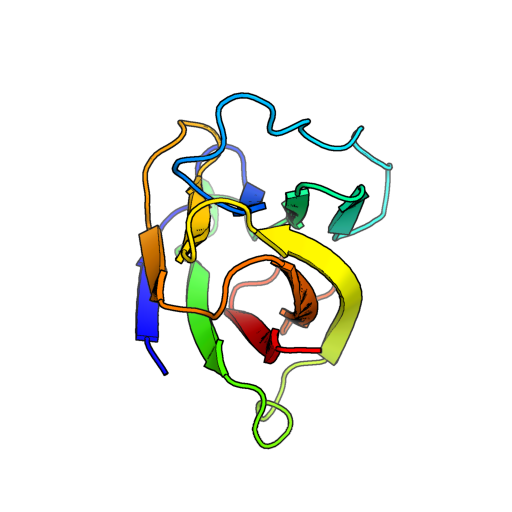3 ? -5.500 -6.400 9.028 1.00 97.88 103 ALA A CA 1
ATOM 761 C C . ALA A 1 103 ? -5.338 -5.984 7.559 1.00 97.88 103 ALA A C 1
ATOM 763 O O . ALA A 1 103 ? -6.288 -5.518 6.924 1.00 97.88 103 ALA A O 1
ATOM 764 N N . VAL A 1 104 ? -4.134 -6.157 7.023 1.00 98.19 104 VAL A N 1
ATOM 765 C CA . VAL A 1 104 ? -3.737 -5.806 5.659 1.00 98.19 104 VAL A CA 1
ATOM 766 C C . VAL A 1 104 ? -3.230 -7.052 4.952 1.00 98.19 104 VAL A C 1
ATOM 768 O O . VAL A 1 104 ? -2.376 -7.781 5.457 1.00 98.19 104 VAL A O 1
ATOM 771 N N . MET A 1 105 ? -3.745 -7.262 3.749 1.00 98.25 105 MET A N 1
ATOM 772 C CA . MET A 1 105 ? -3.346 -8.318 2.835 1.00 98.25 105 MET A CA 1
ATOM 773 C C . MET A 1 105 ? -2.899 -7.705 1.525 1.00 98.25 105 MET A C 1
ATOM 775 O O . MET A 1 105 ? -3.604 -6.867 0.961 1.00 98.25 105 MET A O 1
ATOM 779 N N . ILE A 1 106 ? -1.742 -8.136 1.036 1.00 98.25 106 ILE A N 1
ATOM 780 C CA . ILE A 1 106 ? -1.203 -7.662 -0.237 1.00 98.25 106 ILE A CA 1
ATOM 781 C C . ILE A 1 106 ? -1.051 -8.850 -1.164 1.00 98.25 106 ILE A C 1
ATOM 783 O O . ILE A 1 106 ? -0.535 -9.905 -0.783 1.00 98.25 106 ILE A O 1
ATOM 787 N N . TRP A 1 107 ? -1.507 -8.642 -2.387 1.00 98.44 107 TRP A N 1
ATOM 788 C CA . TRP A 1 107 ? -1.489 -9.605 -3.465 1.00 98.44 107 TRP A CA 1
ATOM 789 C C . TRP A 1 107 ? -0.735 -9.029 -4.655 1.00 98.44 107 TRP A C 1
ATOM 791 O O . TRP A 1 107 ? -0.882 -7.842 -4.948 1.00 98.44 107 TRP A O 1
ATOM 801 N N . ALA A 1 108 ? 0.027 -9.870 -5.344 1.00 98.00 108 ALA A N 1
ATOM 802 C CA . ALA A 1 108 ? 0.858 -9.484 -6.477 1.00 98.00 108 ALA A CA 1
ATOM 803 C C . ALA A 1 108 ? 0.788 -10.531 -7.600 1.00 98.00 108 ALA A C 1
ATOM 805 O O . ALA A 1 108 ? 0.569 -11.712 -7.330 1.00 98.00 108 ALA A O 1
ATOM 806 N N . ASP A 1 109 ? 0.951 -10.118 -8.855 1.00 97.38 109 ASP A N 1
ATOM 807 C CA . ASP A 1 109 ? 1.011 -11.029 -10.009 1.00 97.38 109 ASP A CA 1
ATOM 808 C C . ASP A 1 109 ? 2.402 -11.641 -10.232 1.00 97.38 109 ASP A C 1
ATOM 810 O O . ASP A 1 109 ? 2.504 -12.736 -10.786 1.00 97.38 109 ASP A O 1
ATOM 814 N N . ASP A 1 110 ? 3.454 -10.978 -9.752 1.00 95.38 110 ASP A N 1
ATOM 815 C CA . ASP A 1 110 ? 4.837 -11.453 -9.767 1.00 95.38 110 ASP A CA 1
ATOM 816 C C . ASP A 1 110 ? 5.532 -11.173 -8.421 1.00 95.38 110 ASP A C 1
ATOM 818 O O . ASP A 1 110 ? 5.244 -10.189 -7.741 1.00 95.38 110 ASP A O 1
ATOM 822 N N . LEU A 1 111 ? 6.455 -12.051 -8.015 1.00 93.62 111 LEU A N 1
ATOM 823 C CA . LEU A 1 111 ? 7.137 -11.966 -6.715 1.00 93.62 111 LEU A CA 1
ATOM 824 C C . LEU A 1 111 ? 8.368 -11.046 -6.715 1.00 93.62 111 LEU A C 1
ATOM 826 O O . LEU A 1 111 ? 8.989 -10.866 -5.671 1.00 93.62 111 LEU A O 1
ATOM 830 N N . ARG A 1 112 ? 8.768 -10.511 -7.870 1.00 90.56 112 ARG A N 1
ATOM 831 C CA . ARG A 1 112 ? 9.968 -9.679 -8.030 1.00 90.56 112 ARG A CA 1
ATOM 832 C C . ARG A 1 112 ? 9.647 -8.325 -8.642 1.00 90.56 112 ARG A C 1
ATOM 834 O O . ARG A 1 112 ? 10.186 -7.324 -8.190 1.00 90.56 112 ARG A O 1
ATOM 841 N N . MET A 1 113 ? 8.814 -8.304 -9.678 1.00 92.38 113 MET A N 1
ATOM 842 C CA . MET A 1 113 ? 8.481 -7.099 -10.439 1.00 92.38 113 MET A CA 1
ATOM 843 C C . MET A 1 113 ? 6.985 -7.092 -10.770 1.00 92.38 113 MET A C 1
ATOM 845 O O . MET A 1 113 ? 6.617 -7.309 -11.925 1.00 92.38 113 MET A O 1
ATOM 849 N N . PRO A 1 114 ? 6.101 -6.907 -9.775 1.00 95.94 114 PRO A N 1
ATOM 850 C CA . PRO A 1 114 ? 4.673 -6.969 -10.027 1.00 95.94 114 PRO A CA 1
ATOM 851 C C . PRO A 1 114 ? 4.194 -5.770 -10.838 1.00 95.94 114 PRO A C 1
ATOM 853 O O . PRO A 1 114 ? 4.496 -4.615 -10.517 1.00 95.94 114 PRO A O 1
ATOM 856 N N . ALA A 1 115 ? 3.397 -6.072 -11.858 1.00 96.00 115 ALA A N 1
ATOM 857 C CA . ALA A 1 115 ? 2.650 -5.095 -12.638 1.00 96.00 115 ALA A CA 1
ATOM 858 C C . ALA A 1 115 ? 1.256 -4.868 -12.041 1.00 96.00 115 ALA A C 1
ATOM 860 O O . ALA A 1 115 ? 0.621 -3.855 -12.326 1.00 96.00 115 ALA A O 1
ATOM 861 N N . ARG A 1 116 ? 0.767 -5.791 -11.202 1.00 97.38 116 ARG A N 1
ATOM 862 C CA . ARG A 1 116 ? -0.550 -5.715 -10.564 1.00 97.38 116 ARG A CA 1
ATOM 863 C C . ARG A 1 116 ? -0.433 -5.966 -9.071 1.00 97.38 116 ARG A C 1
ATOM 865 O O . ARG A 1 116 ? -0.005 -7.036 -8.645 1.00 97.38 116 ARG A O 1
ATOM 872 N N . ILE A 1 117 ? -0.896 -5.006 -8.278 1.00 97.94 117 ILE A N 1
ATOM 873 C CA . ILE A 1 117 ? -0.934 -5.084 -6.818 1.00 97.94 117 ILE A CA 1
ATOM 874 C C . ILE A 1 117 ? -2.366 -4.869 -6.331 1.00 97.94 117 ILE A C 1
ATOM 876 O O . ILE A 1 117 ? -3.041 -3.906 -6.696 1.00 97.94 117 ILE A O 1
ATOM 880 N N . ALA A 1 118 ? -2.835 -5.747 -5.451 1.00 98.25 118 ALA A N 1
ATOM 881 C CA . ALA A 1 118 ? -4.093 -5.552 -4.744 1.00 98.25 118 ALA A CA 1
ATOM 882 C C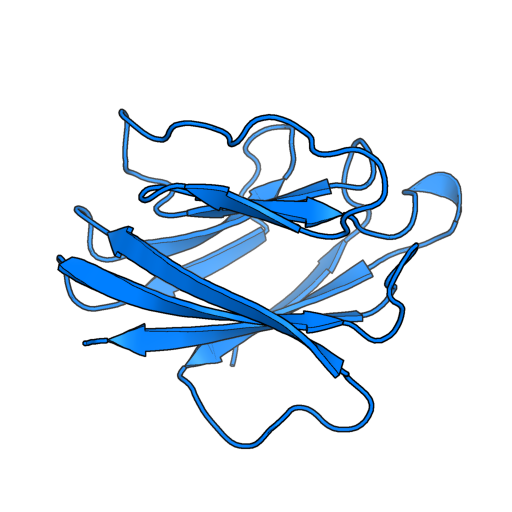 . ALA A 1 118 ? -3.868 -5.524 -3.238 1.00 98.25 118 ALA A C 1
ATOM 884 O O . ALA A 1 118 ? -3.282 -6.441 -2.668 1.00 98.25 118 ALA A O 1
ATOM 885 N N . VAL A 1 119 ? -4.371 -4.474 -2.597 1.00 98.31 119 VAL A N 1
ATOM 886 C CA . VAL A 1 119 ? -4.370 -4.300 -1.149 1.00 98.31 119 VAL A CA 1
ATOM 887 C C . VAL A 1 119 ? -5.794 -4.488 -0.648 1.00 98.31 119 VAL A C 1
ATOM 889 O O . VAL A 1 119 ? -6.703 -3.723 -0.980 1.00 98.31 119 VAL A O 1
ATOM 892 N N . GLN A 1 120 ? -5.989 -5.519 0.160 1.00 98.06 120 GLN A N 1
ATOM 893 C CA . GLN A 1 120 ? -7.245 -5.798 0.839 1.00 98.06 120 GLN A CA 1
ATOM 894 C C . GLN A 1 120 ? -7.085 -5.535 2.330 1.00 98.06 120 GLN A C 1
ATOM 896 O O . GLN A 1 120 ? -6.071 -5.898 2.924 1.00 98.06 120 GLN A O 1
ATOM 901 N N . VAL A 1 121 ? -8.088 -4.910 2.942 1.00 97.81 121 VAL A N 1
ATOM 902 C CA . VAL A 1 121 ? -8.050 -4.560 4.362 1.00 97.81 121 VAL A CA 1
ATOM 903 C C . VAL A 1 121 ? -9.277 -5.051 5.112 1.00 97.81 121 VAL A C 1
ATOM 905 O O . VAL A 1 121 ? -10.387 -5.069 4.582 1.00 97.81 121 VAL A O 1
ATOM 908 N N . LYS A 1 122 ? -9.103 -5.430 6.373 1.00 96.31 122 LYS A N 1
ATOM 909 C CA . LYS A 1 122 ? -10.197 -5.863 7.240 1.00 96.31 122 LYS A CA 1
ATOM 910 C C . LYS A 1 122 ? -10.028 -5.236 8.624 1.00 96.31 122 LYS A C 1
ATOM 912 O O . LYS A 1 122 ? -8.969 -5.417 9.222 1.00 96.31 122 LYS A O 1
ATOM 917 N N . PRO A 1 123 ? -11.035 -4.513 9.140 1.00 90.62 123 PRO A N 1
ATOM 918 C CA . PRO A 1 123 ? -11.028 -4.091 10.537 1.00 90.62 123 PRO A CA 1
ATOM 919 C C . PRO A 1 123 ? -10.989 -5.319 11.454 1.00 90.62 123 PRO A C 1
ATOM 921 O O . PRO A 1 123 ? -11.673 -6.307 11.164 1.00 90.62 123 PRO A O 1
ATOM 924 N N . GLU A 1 124 ? -10.183 -5.264 12.515 1.00 79.06 124 GLU A N 1
ATOM 925 C CA . GLU A 1 124 ? -10.154 -6.303 13.558 1.00 79.06 124 GLU A CA 1
ATOM 926 C C . GLU A 1 124 ? -11.301 -6.157 14.567 1.00 79.06 124 GLU A C 1
ATOM 928 O O . GLU A 1 124 ? -11.692 -5.008 14.882 1.00 79.06 124 GLU A O 1
#

Secondary structure (DSSP, 8-state):
-EEEEE--GGGEEEEE-TT-TT--PPPP-TT-SEEE-SSEEEEE---TTT-PEEEEEEES-SPPTT-EEEEEEEEEESSSEEEEEETT--EEEEEE--SEEEEEEEEES-SSS-SEEEEEEEE-

Radius of gyration: 12.95 Å; chains: 1; bounding box: 30×26×33 Å